Protein AF-A0A9P7G1S7-F1 (afdb_monomer_lite)

Radius of gyration: 18.74 Å; chains: 1; bounding box: 43×37×48 Å

pLDDT: mean 83.94, std 14.08, range [42.62, 97.38]

Structure (mmCIF, N/CA/C/O backbone):
data_AF-A0A9P7G1S7-F1
#
_entry.id   AF-A0A9P7G1S7-F1
#
loop_
_atom_site.group_PDB
_atom_site.id
_atom_site.type_symbol
_atom_site.label_atom_id
_atom_site.label_alt_id
_atom_site.label_comp_id
_atom_site.label_asym_id
_atom_site.label_entity_id
_atom_site.label_seq_id
_atom_site.pdbx_PDB_ins_code
_atom_site.Cartn_x
_atom_site.Cartn_y
_atom_site.Cartn_z
_atom_site.occupancy
_atom_site.B_iso_or_equiv
_atom_site.auth_seq_id
_atom_site.auth_comp_id
_atom_site.auth_asym_id
_atom_site.auth_atom_id
_atom_site.pdbx_PDB_model_num
ATOM 1 N N . MET A 1 1 ? 17.662 -0.666 -6.956 1.00 57.34 1 MET A N 1
ATOM 2 C CA . MET A 1 1 ? 16.568 -1.097 -7.868 1.00 57.34 1 MET A CA 1
ATOM 3 C C . MET A 1 1 ? 16.980 -1.152 -9.341 1.00 57.34 1 MET A C 1
ATOM 5 O O . MET A 1 1 ? 16.752 -2.186 -9.956 1.00 57.34 1 MET A O 1
ATOM 9 N N . GLY A 1 2 ? 17.613 -0.108 -9.899 1.00 69.19 2 GLY A N 1
ATOM 10 C CA . GLY A 1 2 ? 18.055 -0.100 -11.306 1.00 69.19 2 GLY A CA 1
ATOM 11 C C . GLY A 1 2 ? 19.012 -1.239 -11.689 1.00 69.19 2 GLY A C 1
ATOM 12 O O . GLY A 1 2 ? 18.820 -1.854 -12.730 1.00 69.19 2 GLY A O 1
ATOM 13 N N . GLU A 1 3 ? 19.962 -1.594 -10.815 1.00 76.56 3 GLU A N 1
ATOM 14 C CA . GLU A 1 3 ? 20.873 -2.736 -11.029 1.00 76.56 3 GLU A CA 1
ATOM 15 C C . GLU A 1 3 ? 20.136 -4.082 -11.125 1.00 76.56 3 GLU A C 1
ATOM 17 O O . GLU A 1 3 ? 20.456 -4.891 -11.982 1.00 76.56 3 GLU A O 1
ATOM 22 N N . ARG A 1 4 ? 19.090 -4.311 -10.320 1.00 78.94 4 ARG A N 1
ATOM 23 C CA . ARG A 1 4 ? 18.323 -5.576 -10.344 1.00 78.94 4 ARG A CA 1
ATOM 24 C C . ARG A 1 4 ? 17.480 -5.713 -11.607 1.00 78.94 4 ARG A C 1
ATOM 26 O O . ARG A 1 4 ? 17.322 -6.805 -12.140 1.00 78.94 4 ARG A O 1
ATOM 33 N N . ILE A 1 5 ? 16.924 -4.594 -12.070 1.00 79.06 5 ILE A N 1
ATOM 34 C CA . ILE A 1 5 ? 16.212 -4.530 -13.347 1.00 79.06 5 ILE A CA 1
ATOM 35 C C . ILE A 1 5 ? 17.195 -4.836 -14.483 1.00 79.06 5 ILE A C 1
ATOM 37 O O . ILE A 1 5 ? 16.886 -5.652 -15.343 1.00 79.06 5 ILE A O 1
ATOM 41 N N . HIS A 1 6 ? 18.394 -4.247 -14.440 1.00 84.06 6 HIS A N 1
ATOM 42 C CA . HIS A 1 6 ? 19.472 -4.521 -15.392 1.00 84.06 6 HIS A CA 1
ATOM 43 C C . HIS A 1 6 ? 19.892 -5.996 -15.408 1.00 84.06 6 HIS A C 1
ATOM 45 O O . HIS A 1 6 ? 19.920 -6.616 -16.464 1.00 84.06 6 HIS A O 1
ATOM 51 N N . GLU A 1 7 ? 20.167 -6.587 -14.244 1.00 84.50 7 GLU A N 1
ATOM 52 C CA . GLU A 1 7 ? 20.495 -8.013 -14.118 1.00 84.50 7 GLU A CA 1
ATOM 53 C C . GLU A 1 7 ? 19.383 -8.904 -14.672 1.00 84.50 7 GLU A C 1
ATOM 55 O O . GLU A 1 7 ? 19.659 -9.890 -15.348 1.00 84.50 7 GLU A O 1
ATOM 60 N N . TYR A 1 8 ? 18.121 -8.541 -14.436 1.00 84.19 8 TYR A N 1
ATOM 61 C CA . TYR A 1 8 ? 16.992 -9.256 -15.010 1.00 84.19 8 TYR A CA 1
ATOM 62 C C . TYR A 1 8 ? 16.977 -9.178 -16.547 1.00 84.19 8 TYR A C 1
ATOM 64 O O . TYR A 1 8 ? 16.757 -10.190 -17.200 1.00 84.19 8 TYR A O 1
ATOM 72 N N . PHE A 1 9 ? 17.268 -8.022 -17.150 1.00 85.25 9 PHE A N 1
ATOM 73 C CA . PHE A 1 9 ? 17.421 -7.932 -18.608 1.00 85.25 9 PHE A CA 1
ATOM 74 C C . PHE A 1 9 ? 18.528 -8.853 -19.135 1.00 85.25 9 PHE A C 1
ATOM 76 O O . PHE A 1 9 ? 18.347 -9.482 -20.175 1.00 85.25 9 PHE A O 1
ATOM 83 N N . VAL A 1 10 ? 19.628 -9.005 -18.394 1.00 88.94 10 VAL A N 1
ATOM 84 C CA . VAL A 1 10 ? 20.695 -9.956 -18.747 1.00 88.94 10 VAL A CA 1
ATOM 85 C C . VAL A 1 10 ? 20.197 -11.408 -18.691 1.00 88.94 10 VAL A C 1
ATOM 87 O O . VAL A 1 10 ? 20.546 -12.211 -19.555 1.00 88.94 10 VAL A O 1
ATOM 90 N N . THR A 1 11 ? 19.316 -11.772 -17.747 1.00 86.56 11 THR A N 1
ATOM 91 C CA . THR A 1 11 ? 18.736 -13.133 -17.712 1.00 86.56 11 THR A CA 1
ATOM 92 C C . THR A 1 11 ? 17.786 -13.430 -18.876 1.00 86.56 11 THR A C 1
ATOM 94 O O . THR A 1 11 ? 17.546 -14.602 -19.168 1.00 86.56 11 THR A O 1
ATOM 97 N N . LEU A 1 12 ? 17.314 -12.406 -19.597 1.00 85.44 12 LEU A N 1
ATOM 98 C CA . LEU A 1 12 ? 16.587 -12.563 -20.864 1.00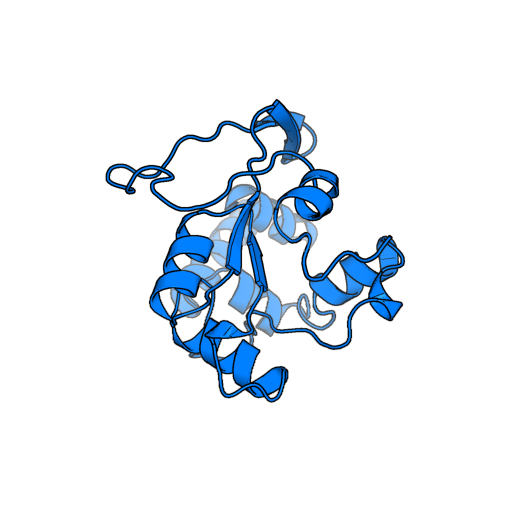 85.44 12 LEU A CA 1
ATOM 99 C C . LEU A 1 12 ? 17.507 -12.918 -22.048 1.00 85.44 12 LEU A C 1
ATOM 101 O O . LEU A 1 12 ? 1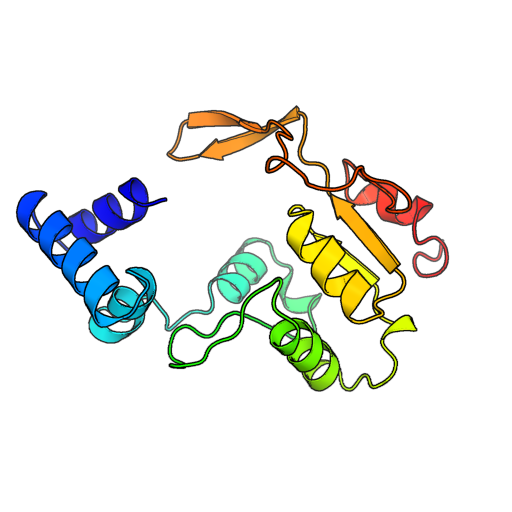7.027 -13.052 -23.173 1.00 85.44 12 LEU A O 1
ATOM 105 N N . GLY A 1 13 ? 18.810 -13.088 -21.803 1.00 88.69 13 GLY A N 1
ATOM 106 C CA . GLY A 1 13 ? 19.810 -13.434 -22.812 1.00 88.69 13 GLY A CA 1
ATOM 107 C C . GLY A 1 13 ? 20.457 -12.229 -23.495 1.00 88.69 13 GLY A C 1
ATOM 108 O O . GLY A 1 13 ? 21.134 -12.422 -24.500 1.00 88.69 13 GLY A O 1
ATOM 109 N N . LEU A 1 14 ? 20.246 -11.020 -22.966 1.00 90.25 14 LEU A N 1
ATOM 110 C CA . LEU A 1 14 ? 20.869 -9.789 -23.452 1.00 90.25 14 LEU A CA 1
ATOM 111 C C . LEU A 1 14 ? 22.257 -9.614 -22.841 1.00 90.25 14 LEU A C 1
ATOM 113 O O . LEU A 1 14 ? 22.480 -9.960 -21.677 1.00 90.25 14 LEU A O 1
ATOM 117 N N . ASP A 1 15 ? 23.180 -9.025 -23.594 1.00 95.44 15 ASP A N 1
ATOM 118 C CA . ASP A 1 15 ? 24.430 -8.564 -22.999 1.00 95.44 15 ASP A CA 1
ATOM 119 C C . ASP A 1 15 ? 24.230 -7.284 -22.156 1.00 95.44 15 ASP A C 1
ATOM 121 O O . ASP A 1 15 ? 23.136 -6.724 -22.052 1.00 95.44 15 ASP A O 1
ATOM 125 N N . HIS A 1 16 ? 25.289 -6.821 -21.485 1.00 91.81 16 HIS A N 1
ATOM 126 C CA . HIS A 1 16 ? 25.199 -5.646 -20.613 1.00 91.81 16 HIS A CA 1
ATOM 127 C C . HIS A 1 16 ? 24.927 -4.334 -21.366 1.00 91.81 16 HIS A C 1
ATOM 129 O O . HIS A 1 16 ? 24.363 -3.411 -20.774 1.00 91.81 16 HIS A O 1
ATOM 135 N N . GLU A 1 17 ? 25.334 -4.218 -22.626 1.00 94.19 17 GLU A N 1
ATOM 136 C CA . GLU A 1 17 ? 25.091 -3.022 -23.431 1.00 94.19 17 GLU A CA 1
ATOM 137 C C . GLU A 1 17 ? 23.626 -3.006 -23.881 1.00 94.19 17 GLU A C 1
ATOM 139 O O . GLU A 1 17 ? 22.894 -2.063 -23.573 1.00 94.19 17 GLU A O 1
ATOM 144 N N . GLU A 1 18 ? 23.155 -4.115 -24.451 1.00 93.19 18 GLU A N 1
ATOM 145 C CA . GLU A 1 18 ? 21.766 -4.326 -24.862 1.00 93.19 18 GLU A CA 1
ATOM 146 C C . GLU A 1 18 ? 20.783 -4.182 -23.690 1.00 93.19 18 GLU A C 1
ATOM 148 O O . GLU A 1 18 ? 19.737 -3.539 -23.819 1.00 93.19 18 GLU A O 1
ATOM 153 N N . ALA A 1 19 ? 21.122 -4.731 -22.520 1.00 92.06 19 ALA A N 1
ATOM 154 C CA . ALA A 1 19 ? 20.322 -4.594 -21.306 1.00 92.06 19 ALA A CA 1
ATOM 155 C C . ALA A 1 19 ? 20.222 -3.130 -20.847 1.00 92.06 19 ALA A C 1
ATOM 157 O O . ALA A 1 19 ? 19.141 -2.680 -20.460 1.00 92.06 19 ALA A O 1
ATOM 158 N N . SER A 1 20 ? 21.318 -2.367 -20.937 1.00 91.62 20 SER A N 1
ATOM 159 C CA . SER A 1 20 ? 21.335 -0.944 -20.569 1.00 91.62 20 SER A CA 1
ATOM 160 C C . SER A 1 20 ? 20.477 -0.126 -21.530 1.00 91.62 20 SER A C 1
ATOM 162 O O . SER A 1 20 ? 19.678 0.712 -21.102 1.00 91.62 20 SER A O 1
ATOM 164 N N . GLU A 1 21 ? 20.600 -0.395 -22.832 1.00 93.81 21 GLU A N 1
ATOM 165 C CA . GLU A 1 21 ? 19.792 0.253 -23.860 1.00 93.81 21 GLU A CA 1
ATOM 166 C C . GLU A 1 21 ? 18.306 -0.048 -23.692 1.00 93.81 21 GLU A C 1
ATOM 168 O O . GLU A 1 21 ? 17.475 0.858 -23.797 1.00 93.81 21 GLU A O 1
ATOM 173 N N . LEU A 1 22 ? 17.948 -1.309 -23.437 1.00 90.38 22 LEU A N 1
ATOM 174 C CA . LEU A 1 22 ? 16.555 -1.709 -23.289 1.00 90.38 22 LEU A CA 1
ATOM 175 C C . LEU A 1 22 ? 15.947 -1.158 -21.998 1.00 90.38 22 LEU A C 1
ATOM 177 O O . LEU A 1 22 ? 14.821 -0.657 -22.021 1.00 90.38 22 LEU A O 1
ATOM 181 N N . HIS A 1 23 ? 16.708 -1.160 -20.901 1.00 89.25 23 HIS A N 1
ATOM 182 C CA . HIS A 1 23 ? 16.316 -0.521 -19.650 1.00 89.25 23 HIS A CA 1
ATOM 183 C C . HIS A 1 23 ? 16.029 0.970 -19.867 1.00 89.25 23 HIS A C 1
ATOM 185 O O . HIS A 1 23 ? 14.931 1.435 -19.541 1.00 89.25 23 HIS A O 1
ATOM 191 N N . LEU A 1 24 ? 16.963 1.709 -20.477 1.00 89.31 24 LEU A N 1
ATOM 192 C CA . LEU A 1 24 ? 16.777 3.131 -20.767 1.00 89.31 24 LEU A CA 1
ATOM 193 C C . LEU A 1 24 ? 15.572 3.354 -21.683 1.00 89.31 24 LEU A C 1
ATOM 195 O O . LEU A 1 24 ? 14.725 4.193 -21.392 1.00 89.31 24 LEU A O 1
ATOM 199 N N . ARG A 1 25 ? 15.440 2.561 -22.749 1.00 91.06 25 ARG A N 1
ATOM 200 C CA . ARG A 1 25 ? 14.319 2.644 -23.692 1.00 91.06 25 ARG A CA 1
ATOM 201 C C . ARG A 1 25 ? 12.981 2.445 -22.997 1.00 91.06 25 ARG A C 1
ATOM 203 O O . ARG A 1 25 ? 12.059 3.221 -23.230 1.00 91.06 25 ARG A O 1
ATOM 210 N N . TYR A 1 26 ? 12.861 1.439 -22.134 1.00 90.81 26 TYR A N 1
ATOM 211 C CA . TYR A 1 26 ? 11.620 1.184 -21.408 1.00 90.81 26 TYR A CA 1
ATOM 212 C C . TYR A 1 26 ? 11.321 2.264 -20.381 1.00 90.81 26 TYR A C 1
ATOM 214 O O . TYR A 1 26 ? 10.166 2.669 -20.246 1.00 90.81 26 TYR A O 1
ATOM 222 N N . TYR A 1 27 ? 12.345 2.781 -19.709 1.00 86.38 27 TYR A N 1
ATOM 223 C CA . TYR A 1 27 ? 12.183 3.923 -18.824 1.00 86.38 27 TYR A CA 1
ATOM 224 C C . TYR A 1 27 ? 11.688 5.160 -19.588 1.00 86.38 27 TYR A C 1
ATOM 226 O O . TYR A 1 27 ? 10.672 5.743 -19.220 1.00 86.38 27 TYR A O 1
ATOM 234 N N . THR A 1 28 ? 12.330 5.520 -20.702 1.00 86.12 28 THR A N 1
ATOM 235 C CA . THR A 1 28 ? 11.950 6.684 -21.517 1.00 86.12 28 THR A CA 1
ATOM 236 C C . THR A 1 28 ? 10.570 6.525 -22.154 1.00 86.12 28 THR A C 1
ATOM 238 O O . THR A 1 28 ? 9.802 7.483 -22.200 1.00 86.12 28 THR A O 1
ATOM 241 N N . GLN A 1 29 ? 10.239 5.333 -22.652 1.00 85.69 29 GLN A N 1
ATOM 242 C CA . GLN A 1 29 ? 9.000 5.106 -23.394 1.00 85.69 29 GLN A CA 1
ATOM 243 C C . GLN A 1 29 ? 7.784 4.903 -22.481 1.00 85.69 29 GLN A C 1
ATOM 245 O O . GLN A 1 29 ? 6.682 5.320 -22.840 1.00 85.69 29 GLN A O 1
ATOM 250 N N . TYR A 1 30 ? 7.960 4.260 -21.323 1.00 82.25 30 TYR A N 1
ATOM 251 C CA . TYR A 1 30 ? 6.849 3.867 -20.450 1.00 82.25 30 TYR A CA 1
ATOM 252 C C . TYR A 1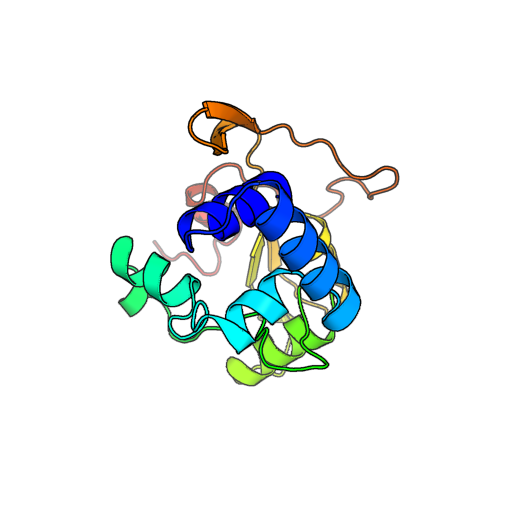 30 ? 6.847 4.573 -19.087 1.00 82.25 30 TYR A C 1
ATOM 254 O O . TYR A 1 30 ? 5.894 4.407 -18.326 1.00 82.25 30 TYR A O 1
ATOM 262 N N . GLY A 1 31 ? 7.881 5.352 -18.758 1.00 79.44 31 GLY A N 1
ATOM 263 C CA . GLY A 1 31 ? 8.064 6.030 -17.468 1.00 79.44 31 GLY A CA 1
ATOM 264 C C . GLY A 1 31 ? 8.657 5.136 -16.372 1.00 79.44 31 GLY A C 1
ATOM 265 O O . GLY A 1 31 ? 9.299 5.631 -15.452 1.00 79.44 31 GLY A O 1
ATOM 266 N N . LEU A 1 32 ? 8.493 3.814 -16.485 1.00 80.56 32 LEU A N 1
ATOM 267 C CA . LEU A 1 32 ? 9.116 2.807 -15.628 1.00 80.56 32 LEU A CA 1
ATOM 268 C C . LEU A 1 32 ? 9.558 1.618 -16.477 1.00 80.56 32 LEU A C 1
ATOM 270 O O . LEU A 1 32 ? 8.774 1.088 -17.264 1.00 80.56 32 LEU A O 1
ATOM 274 N N . ALA A 1 33 ? 10.780 1.139 -16.251 1.00 84.81 33 ALA A N 1
ATOM 275 C CA . ALA A 1 33 ? 11.313 -0.030 -16.949 1.00 84.81 33 ALA A CA 1
ATOM 276 C C . ALA A 1 33 ? 10.421 -1.273 -16.787 1.00 84.81 33 ALA A C 1
ATOM 278 O O . ALA A 1 33 ? 10.224 -2.035 -17.733 1.00 84.81 33 ALA A O 1
ATOM 279 N N . LEU A 1 34 ? 9.811 -1.421 -15.605 1.00 79.69 34 LEU A N 1
ATOM 280 C CA . LEU A 1 34 ? 8.905 -2.518 -15.279 1.00 79.69 34 LEU A CA 1
ATOM 281 C C . LEU A 1 34 ? 7.667 -2.566 -16.190 1.00 79.69 34 LEU A C 1
ATOM 283 O O . LEU A 1 34 ? 7.232 -3.651 -16.548 1.00 79.69 34 LEU A O 1
ATOM 287 N N . ARG A 1 35 ? 7.140 -1.418 -16.644 1.00 79.69 35 ARG A N 1
ATOM 288 C CA . ARG A 1 35 ? 6.016 -1.391 -17.600 1.00 79.69 35 ARG A CA 1
ATOM 289 C C . ARG A 1 35 ? 6.397 -2.002 -18.946 1.00 79.69 35 ARG A C 1
ATOM 291 O O . ARG A 1 35 ? 5.615 -2.746 -19.531 1.00 79.69 35 ARG A O 1
ATOM 298 N N . GLY A 1 36 ? 7.594 -1.687 -19.444 1.00 84.56 36 GLY A N 1
ATOM 299 C CA . GLY A 1 36 ? 8.086 -2.277 -20.688 1.00 84.56 36 GLY A CA 1
ATOM 300 C C . GLY A 1 36 ? 8.313 -3.782 -20.543 1.00 84.56 36 GLY A C 1
ATOM 301 O O . GLY A 1 36 ? 7.909 -4.548 -21.412 1.00 84.56 36 GLY A O 1
ATOM 302 N N . LEU A 1 37 ? 8.860 -4.203 -19.400 1.00 84.75 37 LEU A N 1
ATOM 303 C CA . LEU A 1 37 ? 9.023 -5.609 -19.034 1.00 84.75 37 LEU A CA 1
ATOM 304 C C . LEU A 1 37 ? 7.680 -6.364 -19.023 1.00 84.75 37 LEU A C 1
ATOM 306 O O . LEU A 1 37 ? 7.547 -7.374 -19.711 1.00 84.75 37 LEU A O 1
ATOM 310 N N . THR A 1 38 ? 6.658 -5.848 -18.337 1.00 80.38 38 THR A N 1
ATOM 311 C CA . THR A 1 38 ? 5.307 -6.435 -18.336 1.00 80.38 38 THR A CA 1
ATOM 312 C C . THR A 1 38 ? 4.738 -6.560 -19.750 1.00 80.38 38 THR A C 1
ATOM 314 O O . THR A 1 38 ? 4.256 -7.622 -20.128 1.00 80.38 38 THR A O 1
ATOM 317 N N . ARG A 1 39 ? 4.844 -5.499 -20.559 1.00 81.56 39 ARG A N 1
ATOM 318 C CA . ARG A 1 39 ? 4.197 -5.421 -21.876 1.00 81.56 39 ARG A CA 1
ATOM 319 C C . ARG A 1 39 ? 4.843 -6.292 -22.954 1.00 81.56 39 ARG A C 1
ATOM 321 O O . ARG A 1 39 ? 4.144 -6.728 -23.864 1.00 81.56 39 ARG A O 1
ATOM 328 N N . HIS A 1 40 ? 6.160 -6.482 -22.901 1.00 85.06 40 HIS A N 1
ATOM 329 C CA . HIS A 1 40 ? 6.917 -7.116 -23.992 1.00 85.06 40 HIS A CA 1
ATOM 330 C C . HIS A 1 40 ? 7.492 -8.485 -23.645 1.00 85.06 40 HIS A C 1
ATOM 332 O O . HIS A 1 40 ? 7.889 -9.210 -24.553 1.00 85.06 40 HIS A O 1
ATOM 338 N N . HIS A 1 41 ? 7.539 -8.850 -22.364 1.00 78.69 41 HIS A N 1
ATOM 339 C CA . HIS A 1 41 ? 8.218 -10.067 -21.911 1.00 78.69 41 HIS A CA 1
ATOM 340 C C . HIS A 1 41 ? 7.353 -10.949 -20.999 1.00 78.69 41 HIS A C 1
ATOM 342 O O . HIS A 1 41 ? 7.870 -11.881 -20.390 1.00 78.69 41 HIS A O 1
ATOM 348 N N . ASP A 1 42 ? 6.051 -10.660 -20.903 1.00 68.00 42 ASP A N 1
ATOM 349 C CA . ASP A 1 42 ? 5.062 -11.442 -20.145 1.00 68.00 42 ASP A CA 1
ATOM 350 C C . ASP A 1 42 ? 5.442 -11.687 -18.671 1.00 68.00 42 ASP A C 1
ATOM 352 O O . ASP A 1 42 ? 5.188 -12.723 -18.059 1.00 68.00 42 ASP A O 1
ATOM 356 N N . ILE A 1 43 ? 6.095 -10.692 -18.075 1.00 69.31 43 ILE A N 1
ATOM 357 C CA . ILE A 1 43 ? 6.630 -10.773 -16.708 1.00 69.31 43 ILE A CA 1
ATOM 358 C C . ILE A 1 43 ? 5.524 -10.452 -15.686 1.00 69.31 43 ILE A C 1
ATOM 360 O O . ILE A 1 43 ? 5.720 -10.594 -14.480 1.00 69.31 43 ILE A O 1
ATOM 364 N N . GLY A 1 44 ? 4.346 -10.033 -16.167 1.00 57.19 44 GLY A N 1
ATOM 365 C CA . GLY A 1 44 ? 3.233 -9.539 -15.357 1.00 57.19 44 GLY A CA 1
ATOM 366 C C . GLY A 1 44 ? 2.043 -10.481 -15.189 1.00 57.19 44 GLY A C 1
ATOM 367 O O . GLY A 1 44 ? 1.147 -10.140 -14.427 1.00 57.19 44 GLY A O 1
ATOM 368 N N . ASN A 1 45 ? 2.013 -11.660 -15.819 1.00 54.19 45 ASN A N 1
ATOM 369 C CA . ASN A 1 45 ? 0.801 -12.492 -15.790 1.00 54.19 45 ASN A CA 1
ATOM 370 C C . ASN A 1 45 ? 0.498 -13.142 -14.426 1.00 54.19 45 ASN A C 1
ATOM 372 O O . ASN A 1 45 ? -0.603 -13.641 -14.202 1.00 54.19 45 ASN A O 1
ATOM 376 N N . VAL A 1 46 ? 1.450 -13.124 -13.489 1.00 56.97 46 VAL A N 1
ATOM 377 C CA . VAL A 1 46 ? 1.197 -13.489 -12.092 1.00 56.97 46 VAL A CA 1
ATOM 378 C C . VAL A 1 46 ? 1.348 -12.235 -11.248 1.00 56.97 46 VAL A C 1
ATOM 380 O O . VAL A 1 46 ? 2.461 -11.719 -11.110 1.00 56.97 46 VAL A O 1
ATOM 383 N N . ILE A 1 47 ? 0.248 -11.773 -10.643 1.00 77.12 47 ILE A N 1
ATOM 384 C CA . ILE A 1 47 ? 0.284 -10.709 -9.637 1.00 77.12 47 ILE A CA 1
ATOM 385 C C . ILE A 1 47 ? 1.294 -11.152 -8.573 1.00 77.12 47 ILE A C 1
ATOM 387 O O . ILE A 1 47 ? 1.090 -12.150 -7.884 1.00 77.12 47 ILE A O 1
ATOM 391 N N . HIS A 1 48 ? 2.418 -10.437 -8.458 1.00 81.75 48 HIS A N 1
ATOM 392 C CA . HIS A 1 48 ? 3.515 -10.812 -7.558 1.00 81.75 48 HIS A CA 1
ATOM 393 C C . HIS A 1 48 ? 3.015 -11.095 -6.133 1.00 81.75 48 HIS A C 1
ATOM 395 O O . HIS A 1 48 ? 3.444 -12.070 -5.517 1.00 81.75 48 HIS A O 1
ATOM 401 N N . ALA A 1 49 ? 2.054 -10.295 -5.658 1.00 87.62 49 ALA A N 1
ATOM 402 C CA . ALA A 1 49 ? 1.398 -10.482 -4.370 1.00 87.62 49 ALA A CA 1
ATOM 403 C C . ALA A 1 49 ? 0.703 -11.850 -4.243 1.00 87.62 49 ALA A C 1
ATOM 405 O O . ALA A 1 49 ? 0.902 -12.522 -3.239 1.00 87.62 49 ALA A O 1
ATOM 406 N N . GLU A 1 50 ? -0.027 -12.323 -5.261 1.00 89.94 50 GLU A N 1
ATOM 407 C CA . GLU A 1 50 ? -0.652 -13.656 -5.235 1.00 89.94 50 GLU A CA 1
ATOM 408 C C . GLU A 1 50 ? 0.391 -14.767 -5.117 1.00 89.94 50 GLU A C 1
ATOM 410 O O . GLU A 1 50 ? 0.212 -15.719 -4.359 1.00 89.94 50 GLU A O 1
ATOM 415 N N . ARG A 1 51 ? 1.510 -14.644 -5.840 1.00 89.44 51 ARG A N 1
ATOM 416 C CA . ARG A 1 51 ? 2.602 -15.619 -5.747 1.00 89.44 51 ARG A CA 1
ATOM 417 C C . ARG A 1 51 ? 3.204 -15.648 -4.345 1.00 89.44 51 ARG A C 1
ATOM 419 O O . ARG A 1 51 ? 3.455 -16.732 -3.828 1.00 89.44 51 ARG A O 1
ATOM 426 N N . VAL A 1 52 ? 3.442 -14.479 -3.748 1.00 89.69 52 VAL A N 1
ATOM 427 C CA . VAL A 1 52 ? 3.966 -14.363 -2.380 1.00 89.69 52 VAL A CA 1
ATOM 428 C C . VAL A 1 52 ? 2.990 -14.982 -1.380 1.00 89.69 52 VAL A C 1
ATOM 430 O O . VAL A 1 52 ? 3.409 -15.824 -0.592 1.00 89.69 52 VAL A O 1
ATOM 433 N N . LEU A 1 53 ? 1.697 -14.650 -1.465 1.00 92.50 53 LEU A N 1
ATOM 434 C CA . LEU A 1 53 ? 0.667 -15.214 -0.590 1.00 92.50 53 LEU A CA 1
ATOM 435 C C . LEU A 1 53 ? 0.609 -16.743 -0.681 1.00 92.50 53 LEU A C 1
ATOM 437 O O . LEU A 1 53 ? 0.623 -17.401 0.353 1.00 92.50 53 LEU A O 1
ATOM 441 N N . ARG A 1 54 ? 0.649 -17.317 -1.890 1.00 92.19 54 ARG A N 1
ATOM 442 C CA . ARG A 1 54 ? 0.659 -18.781 -2.074 1.00 92.19 54 ARG A CA 1
ATOM 443 C C . ARG A 1 54 ? 1.915 -19.449 -1.517 1.00 92.19 54 ARG A C 1
ATOM 445 O O . ARG A 1 54 ? 1.827 -20.520 -0.930 1.00 92.19 54 ARG A O 1
ATOM 452 N N . ILE A 1 55 ? 3.093 -18.845 -1.702 1.00 92.88 55 ILE A N 1
ATOM 453 C CA . ILE A 1 55 ? 4.355 -19.387 -1.162 1.00 92.88 55 ILE A CA 1
ATOM 454 C C . ILE A 1 55 ? 4.330 -19.383 0.369 1.00 92.88 55 ILE A C 1
ATOM 456 O O . ILE A 1 55 ? 4.782 -20.344 0.992 1.00 92.88 55 ILE A O 1
ATOM 460 N N . LEU A 1 56 ? 3.794 -18.315 0.962 1.00 94.81 56 LEU A N 1
ATOM 461 C CA . LEU A 1 56 ? 3.667 -18.167 2.410 1.00 94.81 56 LEU A CA 1
ATOM 462 C C . LEU A 1 56 ? 2.452 -18.904 2.994 1.00 94.81 56 LEU A C 1
ATOM 464 O O . LEU A 1 56 ? 2.347 -18.972 4.214 1.00 94.81 56 LEU A O 1
ATOM 468 N N . GLN A 1 57 ? 1.582 -19.478 2.151 1.00 96.44 57 GLN A N 1
ATOM 469 C CA . GLN A 1 57 ? 0.330 -20.142 2.542 1.00 96.44 57 GLN A CA 1
ATOM 470 C C . GLN A 1 57 ? -0.595 -19.207 3.336 1.00 96.44 57 GLN A C 1
ATOM 472 O O . GLN A 1 57 ? -1.063 -19.540 4.419 1.00 96.44 57 GLN A O 1
ATOM 477 N N . LEU A 1 58 ? -0.788 -18.000 2.805 1.00 96.00 58 LEU A N 1
ATOM 478 C CA . LEU A 1 58 ? -1.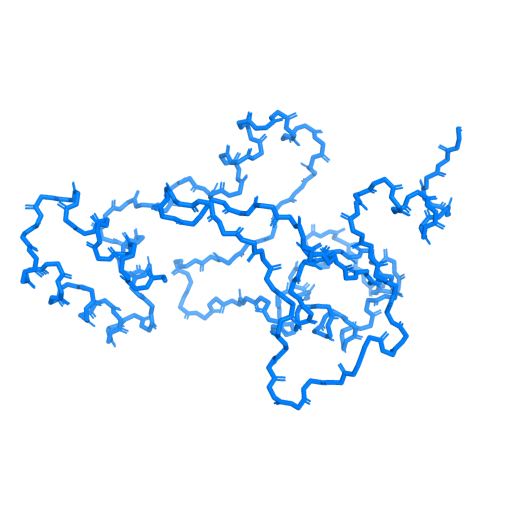639 -16.953 3.379 1.00 96.00 58 LEU A CA 1
ATOM 479 C C . LEU A 1 58 ? -2.803 -16.577 2.453 1.00 96.00 58 LEU A C 1
ATOM 481 O O . LEU A 1 58 ? -3.557 -15.657 2.757 1.00 96.00 58 LEU A O 1
ATOM 485 N N . ASP A 1 59 ? -2.928 -17.218 1.291 1.00 94.00 59 ASP A N 1
ATOM 486 C CA . ASP A 1 59 ? -3.921 -16.869 0.275 1.00 94.00 59 ASP A CA 1
ATOM 487 C C . ASP A 1 59 ? -5.368 -17.144 0.708 1.00 94.00 59 ASP A C 1
ATOM 489 O O . ASP A 1 59 ? -6.281 -16.491 0.212 1.00 94.00 59 ASP A O 1
ATOM 493 N N . ASP A 1 60 ? -5.582 -18.034 1.675 1.00 96.12 60 ASP A N 1
ATOM 494 C CA . ASP A 1 60 ? -6.882 -18.299 2.295 1.00 96.12 60 ASP A CA 1
ATOM 495 C C . ASP A 1 60 ? -7.262 -17.291 3.397 1.00 96.12 60 ASP A C 1
ATOM 497 O O . ASP A 1 60 ? -8.418 -17.253 3.820 1.00 96.12 60 ASP A O 1
ATOM 501 N N . LEU A 1 61 ? -6.319 -16.452 3.837 1.00 96.38 61 LEU A N 1
ATOM 502 C CA . LEU A 1 61 ? -6.533 -15.412 4.851 1.00 96.38 61 LEU A CA 1
ATOM 503 C C . LEU A 1 61 ? -6.838 -14.030 4.251 1.00 96.38 61 LEU A C 1
ATOM 505 O O . LEU A 1 61 ? -7.079 -13.081 4.999 1.00 96.38 61 LEU A O 1
ATOM 509 N N . ILE A 1 62 ? -6.801 -13.892 2.920 1.00 94.25 62 ILE A N 1
ATOM 510 C CA . ILE A 1 62 ? -6.934 -12.613 2.211 1.00 94.25 62 ILE A CA 1
ATOM 511 C C . ILE A 1 62 ? -8.143 -12.644 1.267 1.00 94.25 62 ILE A C 1
ATOM 513 O O . ILE A 1 62 ? -8.139 -13.331 0.251 1.00 94.25 62 ILE A O 1
ATOM 517 N 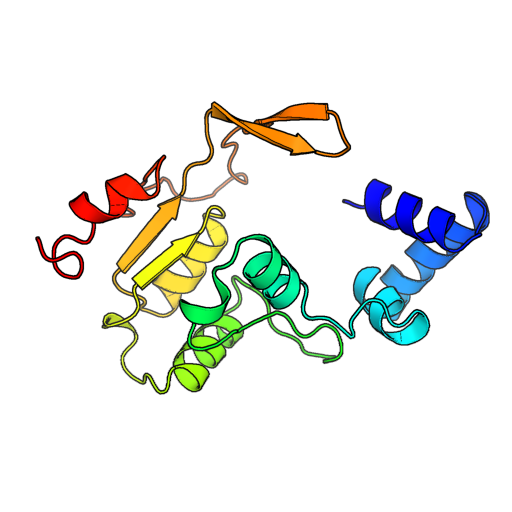N . ASP A 1 63 ? -9.158 -11.821 1.546 1.00 93.06 63 ASP A N 1
ATOM 518 C CA . ASP A 1 63 ? -10.389 -11.749 0.737 1.00 93.06 63 ASP A CA 1
ATOM 519 C C . ASP A 1 63 ? -10.212 -11.048 -0.624 1.00 93.06 63 ASP A C 1
ATOM 521 O O . ASP A 1 63 ? -11.029 -11.188 -1.543 1.00 93.06 63 ASP A O 1
ATOM 525 N N . GLY A 1 64 ? -9.174 -10.224 -0.769 1.00 90.81 64 GLY A N 1
ATOM 526 C CA . GLY A 1 64 ? -8.964 -9.461 -1.990 1.00 90.81 64 GLY A CA 1
ATOM 527 C C . GLY A 1 64 ? -7.648 -8.704 -2.033 1.00 90.81 64 GLY A C 1
ATOM 528 O O . GLY A 1 64 ? -7.059 -8.363 -1.012 1.00 90.81 64 GLY A O 1
ATOM 529 N N . LEU A 1 65 ? -7.215 -8.413 -3.259 1.00 91.12 65 LEU A N 1
ATOM 530 C CA . LEU A 1 65 ? -5.991 -7.680 -3.547 1.00 91.12 65 LEU A CA 1
ATOM 531 C C . LEU A 1 65 ? -6.295 -6.357 -4.243 1.00 91.12 65 LEU A C 1
ATOM 533 O O . LEU A 1 65 ? -7.132 -6.280 -5.144 1.00 91.12 65 LEU A O 1
ATOM 537 N N . VAL A 1 66 ? -5.559 -5.330 -3.829 1.00 91.38 66 VAL A N 1
ATOM 538 C CA . VAL A 1 66 ? -5.472 -4.020 -4.475 1.00 91.38 66 VAL A CA 1
ATOM 539 C C . VAL A 1 66 ? -3.993 -3.800 -4.748 1.00 91.38 66 VAL A C 1
ATOM 541 O O . VAL A 1 66 ? -3.176 -3.868 -3.831 1.00 91.38 66 VAL A O 1
ATOM 544 N N . TYR A 1 67 ? -3.635 -3.611 -6.011 1.00 88.88 67 TYR A N 1
ATOM 545 C CA . TYR A 1 67 ? -2.246 -3.579 -6.451 1.00 88.88 67 TYR A CA 1
ATOM 546 C C . TYR A 1 67 ? -2.052 -2.526 -7.539 1.00 88.88 67 TYR A C 1
ATOM 548 O O . TYR A 1 67 ? -3.011 -2.034 -8.131 1.00 88.88 67 TYR A O 1
ATOM 556 N N . CYS A 1 68 ? -0.793 -2.166 -7.778 1.00 86.00 68 CYS A N 1
ATOM 557 C CA . CYS A 1 68 ? -0.426 -1.290 -8.880 1.00 86.00 68 CYS A CA 1
ATOM 558 C C . CYS A 1 68 ? -0.460 -2.090 -10.187 1.00 86.00 68 CYS A C 1
ATOM 560 O O . CYS A 1 68 ? 0.406 -2.935 -10.423 1.00 86.00 68 CYS A O 1
ATOM 562 N N . ASP A 1 69 ? -1.480 -1.854 -11.007 1.00 83.50 69 ASP A N 1
ATOM 563 C CA . ASP A 1 69 ? -1.612 -2.489 -12.313 1.00 83.50 69 ASP A CA 1
ATOM 564 C C . ASP A 1 69 ? -0.764 -1.746 -13.354 1.00 83.50 69 ASP A C 1
ATOM 566 O O . ASP A 1 69 ? -1.157 -0.717 -13.905 1.00 83.50 69 ASP A O 1
ATOM 570 N N . TYR A 1 70 ? 0.426 -2.279 -13.625 1.00 79.25 70 TYR A N 1
ATOM 571 C CA . TYR A 1 70 ? 1.373 -1.683 -14.565 1.00 79.25 70 TYR A CA 1
ATOM 572 C C . TYR A 1 70 ? 0.907 -1.715 -16.029 1.00 79.25 70 TYR A C 1
ATOM 574 O O . TYR A 1 70 ? 1.518 -1.037 -16.859 1.00 79.25 70 TYR A O 1
ATOM 582 N N . GLU A 1 71 ? -0.150 -2.459 -16.365 1.00 78.62 71 GLU A N 1
ATOM 583 C CA . GLU A 1 71 ? -0.723 -2.458 -17.713 1.00 78.62 71 GLU A CA 1
ATOM 584 C C . GLU A 1 71 ? -1.561 -1.201 -17.978 1.00 78.62 71 GLU A C 1
ATOM 586 O O . GLU A 1 71 ? -1.710 -0.774 -19.131 1.00 78.62 71 GLU A O 1
ATOM 591 N N . LEU A 1 72 ? -2.045 -0.549 -16.914 1.00 79.56 72 LEU A N 1
ATOM 592 C CA . LEU A 1 72 ? -2.767 0.712 -17.003 1.00 79.56 72 LEU A CA 1
ATOM 593 C C . LEU A 1 72 ? -1.803 1.886 -17.226 1.00 79.56 72 LEU A C 1
ATOM 595 O O . LEU A 1 72 ? -0.791 2.067 -16.540 1.00 79.56 72 LEU A O 1
ATOM 599 N N . LYS A 1 73 ? -2.152 2.737 -18.198 1.00 74.12 73 LYS A N 1
ATOM 600 C CA . LYS A 1 73 ? -1.395 3.957 -18.519 1.00 74.12 73 LYS A CA 1
ATOM 601 C C . LYS A 1 73 ? -1.383 4.944 -17.348 1.00 74.12 73 LYS A C 1
ATOM 603 O O . LYS A 1 73 ? -0.334 5.512 -17.047 1.00 74.12 73 LYS A O 1
ATOM 608 N N . ASP A 1 74 ? -2.527 5.084 -16.691 1.00 81.50 74 ASP A N 1
ATOM 609 C CA . ASP A 1 74 ? -2.746 5.970 -15.549 1.00 81.50 74 ASP A CA 1
ATOM 610 C C . ASP A 1 74 ? -2.977 5.116 -14.293 1.00 81.50 74 ASP A C 1
ATOM 612 O O . ASP A 1 74 ? -3.979 5.255 -13.597 1.00 81.50 74 ASP A O 1
ATOM 616 N N . PHE A 1 75 ? -2.087 4.140 -14.062 1.00 83.25 75 PHE A N 1
ATOM 617 C CA . PHE A 1 75 ? -2.113 3.376 -12.818 1.00 83.25 75 PHE A CA 1
ATOM 618 C C . PHE A 1 75 ? -1.936 4.317 -11.629 1.00 83.25 75 PHE A C 1
ATOM 620 O O . PHE A 1 75 ? -1.238 5.325 -11.730 1.00 83.25 75 PHE A O 1
ATOM 627 N N . SER A 1 76 ? -2.497 3.927 -10.492 1.00 87.19 76 SER A N 1
ATOM 628 C CA . SER A 1 76 ? -2.229 4.576 -9.212 1.00 87.19 76 SER A CA 1
ATOM 629 C C . SER A 1 76 ? -1.309 3.716 -8.355 1.00 87.19 76 SER A C 1
ATOM 631 O O . SER A 1 76 ? -1.430 2.485 -8.368 1.00 87.19 76 SER A O 1
ATOM 633 N N . CYS A 1 77 ? -0.482 4.338 -7.529 1.00 90.62 77 CYS A N 1
ATOM 634 C CA . CYS A 1 77 ? 0.254 3.658 -6.466 1.00 90.62 77 CYS A CA 1
ATOM 635 C C . CYS A 1 77 ? 0.168 4.436 -5.151 1.00 90.62 77 CYS A C 1
ATOM 637 O O . CYS A 1 77 ? -0.183 5.609 -5.118 1.00 90.62 77 CYS A O 1
ATOM 639 N N . LYS A 1 78 ? 0.500 3.791 -4.031 1.00 93.06 78 LYS A N 1
ATOM 640 C CA . LYS A 1 78 ? 0.694 4.534 -2.780 1.00 93.06 78 LYS A CA 1
ATOM 641 C C . LYS A 1 78 ? 1.873 5.514 -2.956 1.00 93.06 78 LYS A C 1
ATOM 643 O O . LYS A 1 78 ? 2.859 5.126 -3.589 1.00 93.06 78 LYS A O 1
ATOM 648 N N . PRO A 1 79 ? 1.798 6.749 -2.421 1.00 94.75 79 PRO A N 1
ATOM 649 C CA . PRO A 1 79 ? 0.783 7.274 -1.500 1.00 94.75 79 PRO A CA 1
ATOM 650 C C . PRO A 1 79 ? -0.335 8.104 -2.168 1.00 94.75 79 PRO A C 1
ATOM 652 O O . PRO A 1 79 ? -0.922 8.974 -1.526 1.00 94.75 79 PRO A O 1
ATOM 655 N N . GLU A 1 80 ? -0.645 7.877 -3.442 1.00 94.12 80 GLU A N 1
ATOM 656 C CA . GLU A 1 80 ? -1.642 8.665 -4.172 1.00 94.12 80 GLU A CA 1
ATOM 657 C C . GLU A 1 80 ? -3.074 8.419 -3.646 1.00 94.12 80 GLU A C 1
ATOM 659 O O . GLU A 1 80 ? -3.443 7.268 -3.383 1.00 94.12 80 GLU A O 1
ATOM 664 N N . PRO A 1 81 ? -3.920 9.466 -3.533 1.00 95.69 81 PRO A N 1
ATOM 665 C CA . PRO A 1 81 ? -5.302 9.352 -3.050 1.00 95.69 81 PRO A CA 1
ATOM 666 C C . PRO A 1 81 ? -6.125 8.267 -3.754 1.00 95.69 81 PRO A C 1
ATOM 668 O O . PRO A 1 81 ? -6.829 7.489 -3.104 1.00 95.69 81 PRO A O 1
ATOM 671 N N . ASP A 1 82 ? -5.995 8.183 -5.078 1.00 95.06 82 ASP A N 1
ATOM 672 C CA . ASP A 1 82 ? -6.762 7.272 -5.926 1.00 95.06 82 ASP A CA 1
ATOM 673 C C . ASP A 1 82 ? -6.516 5.800 -5.569 1.00 95.06 82 ASP A C 1
ATOM 675 O O . ASP A 1 82 ? -7.424 4.976 -5.708 1.00 95.06 82 ASP A O 1
ATOM 679 N N . PHE A 1 83 ? -5.327 5.459 -5.059 1.00 95.44 83 PHE A N 1
ATOM 680 C CA . PHE A 1 83 ? -5.008 4.095 -4.638 1.00 95.44 83 PHE A CA 1
ATOM 681 C C . PHE A 1 83 ? -5.836 3.678 -3.412 1.00 95.44 83 PHE A C 1
ATOM 683 O O . PHE A 1 83 ? -6.451 2.609 -3.396 1.00 95.44 83 PHE A O 1
ATOM 690 N N . TYR A 1 84 ? -5.925 4.543 -2.398 1.00 97.00 84 TYR A N 1
ATOM 691 C CA . TYR A 1 84 ? -6.725 4.284 -1.195 1.00 97.00 84 TYR A CA 1
ATOM 692 C C . TYR A 1 84 ? -8.226 4.274 -1.499 1.00 97.00 84 TYR A C 1
ATOM 694 O O . TYR A 1 84 ? -8.966 3.449 -0.962 1.00 97.00 84 TYR A O 1
ATOM 702 N N . GLN A 1 85 ? -8.688 5.145 -2.401 1.00 95.19 85 GLN A N 1
ATOM 703 C CA . GLN A 1 85 ? -10.084 5.159 -2.847 1.00 95.19 85 GLN A CA 1
ATOM 704 C C . GLN A 1 85 ? -10.460 3.864 -3.575 1.00 95.19 85 GLN A C 1
ATOM 706 O O . GLN A 1 85 ? -11.530 3.300 -3.328 1.00 95.19 85 GLN A O 1
ATOM 711 N N . GLN A 1 86 ? -9.571 3.347 -4.429 1.00 93.62 86 GLN A N 1
ATOM 712 C CA . GLN A 1 86 ? -9.744 2.037 -5.056 1.00 93.62 86 GLN A CA 1
ATOM 713 C C . GLN A 1 86 ? -9.797 0.916 -4.021 1.00 93.62 86 GLN A C 1
ATOM 715 O O . GLN A 1 86 ? -10.654 0.037 -4.135 1.00 93.62 86 GLN A O 1
ATOM 720 N N . ALA A 1 87 ? -8.954 0.974 -2.985 1.00 94.94 87 ALA A N 1
ATOM 721 C CA . ALA A 1 87 ? -8.982 -0.004 -1.906 1.00 94.94 87 ALA A CA 1
ATOM 722 C C . ALA A 1 87 ? -10.321 -0.007 -1.155 1.00 94.94 87 ALA A C 1
ATOM 724 O O . ALA A 1 87 ? -10.939 -1.064 -1.012 1.00 94.94 87 ALA A O 1
ATOM 725 N N . MET A 1 88 ? -10.835 1.168 -0.771 1.00 96.50 88 MET A N 1
ATOM 726 C CA . MET A 1 88 ? -12.149 1.270 -0.123 1.00 96.50 88 MET A CA 1
ATOM 727 C C . MET A 1 88 ? -13.274 0.766 -1.031 1.00 96.50 88 MET A C 1
ATOM 729 O O . MET A 1 88 ? -14.127 -0.006 -0.592 1.00 96.50 88 MET A O 1
ATOM 733 N N . LYS A 1 89 ? -13.249 1.128 -2.321 1.00 95.25 89 LYS A N 1
ATOM 734 C CA . LYS A 1 89 ? -14.233 0.655 -3.303 1.00 95.25 89 LYS A CA 1
ATOM 735 C C . LYS A 1 89 ? -14.207 -0.869 -3.443 1.00 95.25 89 LYS A C 1
ATOM 737 O O . LYS A 1 89 ? -15.265 -1.493 -3.470 1.00 95.25 89 LYS A O 1
ATOM 742 N N . ARG A 1 90 ? -13.018 -1.478 -3.507 1.00 93.38 90 ARG A N 1
ATOM 743 C CA . ARG A 1 90 ? -12.846 -2.936 -3.621 1.00 93.38 90 ARG A CA 1
ATOM 744 C C . ARG A 1 90 ? -13.312 -3.682 -2.370 1.00 93.38 90 ARG A C 1
ATOM 746 O O . ARG A 1 90 ? -13.828 -4.791 -2.507 1.00 93.38 90 ARG A O 1
ATOM 753 N N . ALA A 1 91 ? -13.159 -3.065 -1.199 1.00 94.06 91 ALA A N 1
ATOM 754 C CA . ALA A 1 91 ? -13.650 -3.556 0.087 1.00 94.06 91 ALA A CA 1
ATOM 755 C C . ALA A 1 91 ? -15.136 -3.230 0.348 1.00 94.06 91 ALA A C 1
ATOM 757 O O . ALA A 1 91 ? -15.669 -3.599 1.391 1.00 94.06 91 ALA A O 1
ATOM 758 N N . ASN A 1 92 ? -15.813 -2.541 -0.582 1.00 95.25 92 ASN A N 1
ATOM 759 C CA . ASN A 1 92 ? -17.186 -2.053 -0.425 1.00 95.25 92 ASN A CA 1
ATOM 760 C C . ASN A 1 92 ? -17.381 -1.190 0.844 1.00 95.25 92 ASN A C 1
ATOM 762 O O . ASN A 1 92 ? -18.395 -1.281 1.539 1.00 95.25 92 ASN A O 1
ATOM 766 N N . LEU A 1 93 ? -16.386 -0.355 1.151 1.00 95.00 93 LEU A N 1
ATOM 767 C CA . LEU A 1 93 ? -16.389 0.586 2.266 1.00 95.00 93 LEU A CA 1
ATOM 768 C C . LEU A 1 93 ? -16.610 2.013 1.758 1.00 95.00 93 LEU A C 1
ATOM 770 O O . LEU A 1 93 ? -15.999 2.450 0.786 1.00 95.00 93 LEU A O 1
ATOM 774 N N . SER A 1 94 ? -17.468 2.755 2.455 1.00 94.38 94 SER A N 1
ATOM 775 C CA . SER A 1 94 ? -17.687 4.192 2.233 1.00 94.38 94 SER A CA 1
ATOM 776 C C . SER A 1 94 ? -17.196 5.059 3.395 1.00 94.38 94 SER A C 1
ATOM 778 O O . SER A 1 94 ? -17.136 6.276 3.266 1.00 94.38 94 SER A O 1
ATOM 780 N N . ASP A 1 95 ? -16.901 4.440 4.540 1.00 97.19 95 ASP A N 1
ATOM 781 C CA . ASP A 1 95 ? -16.485 5.105 5.772 1.00 97.19 95 ASP A CA 1
ATOM 782 C C . ASP A 1 95 ? -14.996 4.815 6.033 1.00 97.19 95 ASP A C 1
ATOM 784 O O . ASP A 1 95 ? -14.664 3.700 6.456 1.00 97.19 95 ASP A O 1
ATOM 788 N N . PRO A 1 96 ? -14.094 5.785 5.787 1.00 96.62 96 PRO A N 1
ATOM 789 C CA . PRO A 1 96 ? -12.656 5.586 5.950 1.00 96.62 96 PRO A CA 1
ATOM 790 C C . PRO A 1 96 ? -12.254 5.374 7.415 1.00 96.62 96 PRO A C 1
ATOM 792 O O . PRO A 1 96 ? -11.220 4.763 7.680 1.00 96.62 96 PRO A O 1
ATOM 795 N N . SER A 1 97 ? -13.090 5.772 8.385 1.00 95.75 97 SER A N 1
ATOM 796 C CA . SER A 1 97 ? -12.791 5.570 9.809 1.00 95.75 97 SER A CA 1
ATOM 797 C C . SER A 1 97 ? -12.766 4.094 10.228 1.00 95.75 97 SER A C 1
ATOM 799 O O . SER A 1 97 ? -12.235 3.755 11.284 1.00 95.75 97 SER A O 1
ATOM 801 N N . LYS A 1 98 ? -13.295 3.203 9.381 1.00 95.62 98 LYS A N 1
ATOM 802 C CA . LYS A 1 98 ? -13.259 1.748 9.572 1.00 95.62 98 LYS A CA 1
ATOM 803 C C . LYS A 1 98 ? -11.991 1.088 9.030 1.00 95.62 98 LYS A C 1
ATOM 805 O O . LYS A 1 98 ? -11.829 -0.116 9.208 1.00 95.62 98 LYS A O 1
ATOM 810 N N . CYS A 1 99 ? -11.124 1.836 8.347 1.00 97.12 99 CYS A N 1
ATOM 811 C CA . CYS A 1 99 ? -9.910 1.291 7.751 1.00 97.12 99 CYS A CA 1
ATOM 812 C C . CYS A 1 99 ? -8.791 1.185 8.794 1.00 97.12 99 CYS A C 1
ATOM 814 O O . CYS A 1 99 ? -8.427 2.178 9.430 1.00 97.12 99 CYS A O 1
ATOM 816 N N . TYR A 1 100 ? -8.243 -0.025 8.917 1.00 97.19 100 TYR A N 1
ATOM 817 C CA . TYR A 1 100 ? -7.011 -0.328 9.639 1.00 97.19 100 TYR A CA 1
ATOM 818 C C . TYR A 1 100 ? -5.905 -0.539 8.616 1.00 97.19 100 TYR A C 1
ATOM 820 O O . TYR A 1 100 ? -6.105 -1.252 7.631 1.00 97.19 100 TYR A O 1
ATOM 828 N N . PHE A 1 101 ? -4.760 0.097 8.824 1.00 97.38 101 PHE A N 1
ATOM 829 C CA . PHE A 1 101 ? -3.674 0.087 7.859 1.00 97.38 101 PHE A CA 1
ATOM 830 C C . PHE A 1 101 ? -2.324 0.030 8.543 1.00 97.38 101 PHE A C 1
ATOM 832 O O . PHE A 1 101 ? -2.058 0.760 9.493 1.00 97.38 101 PHE A O 1
ATOM 839 N N . ILE A 1 102 ? -1.482 -0.857 8.037 1.00 96.81 102 ILE A N 1
ATOM 840 C CA . ILE A 1 102 ? -0.101 -1.011 8.452 1.00 96.81 102 ILE A CA 1
ATOM 841 C C . ILE A 1 102 ? 0.770 -1.041 7.205 1.00 96.81 102 ILE A C 1
ATOM 843 O O . ILE A 1 102 ? 0.414 -1.669 6.207 1.00 96.81 102 ILE A O 1
ATOM 847 N N . ASP A 1 103 ? 1.887 -0.333 7.269 1.00 95.38 103 ASP A N 1
ATOM 848 C CA . ASP A 1 103 ? 2.860 -0.223 6.190 1.00 95.38 103 ASP A CA 1
ATOM 849 C C . ASP A 1 103 ? 4.223 0.110 6.795 1.00 95.38 103 ASP A C 1
ATOM 851 O O . ASP A 1 103 ? 4.297 0.802 7.813 1.00 95.38 103 ASP A O 1
ATOM 855 N N . ASP A 1 104 ? 5.291 -0.373 6.177 1.00 90.31 104 ASP A N 1
ATOM 856 C CA . ASP A 1 104 ? 6.676 -0.061 6.529 1.00 90.31 104 ASP A CA 1
ATOM 857 C C . ASP A 1 104 ? 7.121 1.304 5.987 1.00 90.31 104 ASP A C 1
ATOM 859 O O . ASP A 1 104 ? 8.024 1.948 6.529 1.00 90.31 104 ASP A O 1
ATOM 863 N N . ASN A 1 105 ? 6.440 1.811 4.958 1.00 88.19 105 ASN A N 1
ATOM 864 C CA . ASN A 1 105 ? 6.748 3.102 4.372 1.00 88.19 105 ASN A CA 1
ATOM 865 C C . ASN A 1 105 ? 5.873 4.208 4.977 1.00 88.19 105 ASN A C 1
ATOM 867 O O . ASN A 1 105 ? 4.669 4.306 4.722 1.00 88.19 105 ASN A O 1
ATOM 871 N N . ARG A 1 106 ? 6.504 5.121 5.719 1.00 86.62 106 ARG A N 1
ATOM 872 C CA . ARG A 1 106 ? 5.819 6.243 6.375 1.00 86.62 106 ARG A CA 1
ATOM 873 C C . ARG A 1 106 ? 5.027 7.137 5.412 1.00 86.62 106 ARG A C 1
ATOM 875 O O . ARG A 1 106 ? 3.934 7.571 5.757 1.00 86.62 106 ARG A O 1
ATOM 882 N N . GLY A 1 107 ? 5.509 7.353 4.187 1.00 89.38 107 GLY A N 1
ATOM 883 C CA . GLY A 1 107 ? 4.772 8.139 3.192 1.00 89.38 107 GLY A CA 1
ATOM 884 C C . GLY A 1 107 ? 3.424 7.508 2.829 1.00 89.38 107 GLY A C 1
ATOM 885 O O . GLY A 1 107 ? 2.446 8.219 2.595 1.00 89.38 107 GLY A O 1
ATOM 886 N N . ASN A 1 108 ? 3.337 6.174 2.852 1.00 94.94 108 ASN A N 1
ATOM 887 C CA . ASN A 1 108 ? 2.075 5.462 2.659 1.00 94.94 108 ASN A CA 1
ATOM 888 C C . ASN A 1 108 ? 1.138 5.672 3.855 1.00 94.94 108 ASN A C 1
ATOM 890 O O . ASN A 1 108 ? -0.051 5.922 3.674 1.00 94.94 108 ASN A O 1
ATOM 894 N N . ILE A 1 109 ? 1.668 5.634 5.079 1.00 95.06 109 ILE A N 1
ATOM 895 C CA . ILE A 1 109 ? 0.895 5.932 6.292 1.00 95.06 109 ILE A CA 1
ATOM 896 C C . ILE A 1 109 ? 0.291 7.338 6.228 1.00 95.06 109 ILE A C 1
ATOM 898 O O . ILE A 1 109 ? -0.911 7.506 6.444 1.00 95.06 109 ILE A O 1
ATOM 902 N N . ASP A 1 110 ? 1.094 8.341 5.878 1.00 92.31 110 ASP A N 1
ATOM 903 C CA . ASP A 1 110 ? 0.630 9.726 5.776 1.00 92.31 110 ASP A CA 1
ATOM 904 C C . ASP A 1 110 ? -0.416 9.882 4.658 1.00 92.31 110 ASP A C 1
ATOM 906 O O . ASP A 1 110 ? -1.446 10.534 4.853 1.00 92.31 110 ASP A O 1
ATOM 910 N N . GLY A 1 111 ? -0.216 9.206 3.520 1.00 94.88 111 GLY A N 1
ATOM 911 C CA . GLY A 1 111 ? -1.195 9.138 2.433 1.00 94.88 111 GLY A CA 1
ATOM 912 C C . GLY A 1 111 ? -2.542 8.562 2.881 1.00 94.88 111 GLY A C 1
ATOM 913 O O . GLY A 1 111 ? -3.586 9.151 2.600 1.00 94.88 111 GLY A O 1
ATOM 914 N N . ALA A 1 112 ? -2.538 7.462 3.639 1.00 96.88 112 ALA A N 1
ATOM 915 C CA . ALA A 1 112 ? -3.754 6.863 4.186 1.00 96.88 112 ALA A CA 1
ATOM 916 C C . ALA A 1 112 ? -4.461 7.798 5.184 1.00 96.88 112 ALA A C 1
ATOM 918 O O . ALA A 1 112 ? -5.675 8.014 5.091 1.00 96.88 112 ALA A O 1
ATOM 919 N N . ARG A 1 113 ? -3.707 8.417 6.104 1.00 95.12 113 ARG A N 1
ATOM 920 C CA . ARG A 1 113 ? -4.244 9.391 7.073 1.00 95.12 113 ARG A CA 1
ATOM 921 C C . ARG A 1 113 ? -4.869 10.598 6.375 1.00 95.12 113 ARG A C 1
ATOM 923 O O . ARG A 1 113 ? -5.944 11.036 6.780 1.00 95.12 113 ARG A O 1
ATOM 930 N N . ALA A 1 114 ? -4.258 11.089 5.295 1.00 95.50 114 ALA A N 1
ATOM 931 C CA . ALA A 1 114 ? -4.808 12.176 4.483 1.00 95.50 114 ALA A CA 1
ATOM 932 C C . ALA A 1 114 ? -6.150 11.811 3.816 1.00 95.50 114 ALA A C 1
ATOM 934 O O . ALA A 1 114 ? -6.947 12.700 3.521 1.00 95.50 114 ALA A O 1
ATOM 935 N N . GLN A 1 115 ? -6.429 10.518 3.612 1.00 96.62 115 GLN A N 1
ATOM 936 C CA . GLN A 1 115 ? -7.724 10.007 3.136 1.00 96.62 115 GLN A CA 1
ATOM 937 C C . GLN A 1 115 ? -8.717 9.694 4.273 1.00 96.62 115 GLN A C 1
ATOM 939 O O . GLN A 1 115 ? -9.803 9.170 4.024 1.00 96.62 115 GLN A O 1
ATOM 944 N N . GLY A 1 116 ? -8.375 10.017 5.524 1.00 96.25 116 GLY A N 1
ATOM 945 C CA . GLY A 1 116 ? -9.238 9.823 6.689 1.00 96.25 116 GLY A CA 1
ATOM 946 C C . GLY A 1 116 ? -9.219 8.408 7.269 1.00 96.25 116 GLY A C 1
ATOM 947 O O . GLY A 1 116 ? -10.110 8.070 8.051 1.00 96.25 116 GLY A O 1
ATOM 948 N N . TRP A 1 117 ? -8.244 7.571 6.896 1.00 96.81 117 TRP A N 1
ATOM 949 C CA . TRP A 1 117 ? -8.093 6.238 7.482 1.00 96.81 117 TRP A CA 1
ATOM 950 C C . TRP A 1 117 ? -7.676 6.374 8.948 1.00 96.81 117 TRP A C 1
ATOM 952 O O . TRP A 1 117 ? -6.598 6.881 9.262 1.00 96.81 117 TRP A O 1
ATOM 962 N N . ALA A 1 118 ? -8.563 5.973 9.859 1.00 90.31 118 ALA A N 1
ATOM 963 C CA . ALA A 1 118 ? -8.451 6.354 11.268 1.00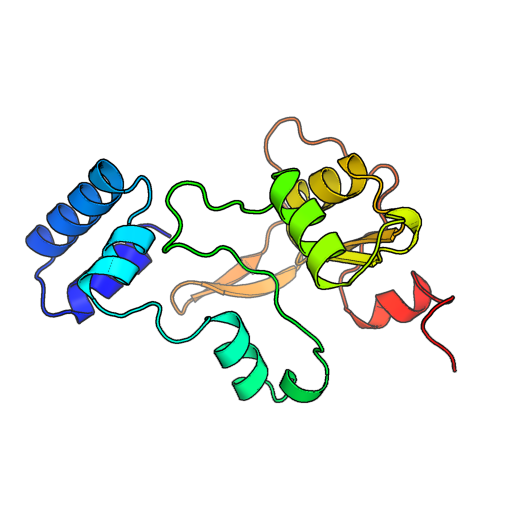 90.31 118 ALA A CA 1
ATOM 964 C C . ALA A 1 118 ? -7.412 5.549 12.061 1.00 90.31 118 ALA A C 1
ATOM 966 O O . ALA A 1 118 ? -6.958 6.017 13.103 1.00 90.31 118 ALA A O 1
ATOM 967 N N . LYS A 1 119 ? -7.064 4.338 11.612 1.00 95.56 119 LYS A N 1
ATOM 968 C CA . LYS A 1 119 ? -6.245 3.387 12.374 1.00 95.56 119 LYS A CA 1
ATOM 969 C C . LYS A 1 119 ? -5.007 2.999 11.574 1.00 95.56 119 LYS A C 1
ATOM 971 O O . LYS A 1 119 ? -4.957 1.925 10.986 1.00 95.56 119 LYS A O 1
ATOM 976 N N . CYS A 1 120 ? -4.027 3.896 11.528 1.00 96.44 120 CYS A N 1
ATOM 977 C CA . CYS A 1 120 ? -2.781 3.670 10.800 1.00 96.44 120 CYS A CA 1
ATOM 978 C C . CYS A 1 120 ? -1.619 3.398 11.764 1.00 96.44 120 CYS A C 1
ATOM 980 O O . CYS A 1 120 ? -1.466 4.119 12.748 1.00 96.44 120 CYS A O 1
ATOM 982 N N . VAL A 1 121 ? -0.811 2.384 11.463 1.00 96.12 121 VAL A N 1
ATOM 983 C CA . VAL A 1 121 ? 0.359 1.962 12.244 1.00 96.12 121 VAL A CA 1
ATOM 984 C C . VAL A 1 121 ? 1.573 1.905 11.328 1.00 96.12 121 VAL A C 1
ATOM 986 O O . VAL A 1 121 ? 1.501 1.324 10.247 1.00 96.12 121 VAL A O 1
ATOM 989 N N . HIS A 1 122 ? 2.695 2.478 11.754 1.00 94.44 122 HIS A N 1
ATOM 990 C CA . HIS A 1 122 ? 3.960 2.349 11.032 1.00 94.44 122 HIS A CA 1
ATOM 991 C C . HIS A 1 122 ? 4.697 1.087 11.494 1.00 94.44 122 HIS A C 1
ATOM 993 O O . HIS A 1 122 ? 4.971 0.924 12.684 1.00 94.44 122 HIS A O 1
ATOM 999 N N . PHE A 1 123 ? 5.014 0.188 10.560 1.00 93.44 123 PHE A N 1
ATOM 1000 C CA . PHE A 1 123 ? 5.870 -0.964 10.833 1.00 93.44 123 PHE A CA 1
ATOM 1001 C C . PHE A 1 123 ? 7.338 -0.547 10.708 1.00 93.44 123 PHE A C 1
ATOM 1003 O O . PHE A 1 123 ? 7.858 -0.328 9.619 1.00 93.44 123 PHE A O 1
ATOM 1010 N N . CYS A 1 124 ? 8.018 -0.402 11.835 1.00 86.94 124 CYS A N 1
ATOM 1011 C CA . CYS A 1 124 ? 9.414 -0.011 11.882 1.00 86.94 124 CYS A CA 1
ATOM 1012 C C . CYS A 1 124 ? 10.308 -1.239 11.710 1.00 86.94 124 CYS A C 1
ATOM 1014 O O . CYS A 1 124 ? 10.475 -2.039 12.628 1.00 86.94 124 CYS A O 1
ATOM 1016 N N . GLU A 1 125 ? 10.953 -1.342 10.551 1.00 80.44 125 GLU A N 1
ATOM 1017 C CA . GLU A 1 125 ? 11.891 -2.430 10.258 1.00 80.44 125 GLU A CA 1
ATOM 1018 C C . GLU A 1 125 ? 13.281 -2.232 10.889 1.00 80.44 125 GLU A C 1
ATOM 1020 O O . GLU A 1 125 ? 14.211 -2.994 10.620 1.00 80.44 125 GLU A O 1
ATOM 1025 N N . LYS A 1 126 ? 13.466 -1.203 11.725 1.00 71.88 126 LYS A N 1
ATOM 1026 C CA . LYS A 1 126 ? 14.767 -0.874 12.314 1.00 71.88 126 LYS A CA 1
ATOM 1027 C C . LYS A 1 126 ? 15.338 -2.072 13.071 1.00 71.88 126 LYS A C 1
ATOM 1029 O O . LYS A 1 126 ? 14.779 -2.517 14.070 1.00 71.88 126 LYS A O 1
ATOM 1034 N N . GLY A 1 127 ? 16.516 -2.521 12.645 1.00 64.06 127 GLY A N 1
ATOM 1035 C CA . GLY A 1 127 ? 17.202 -3.663 13.252 1.00 64.06 127 GLY A CA 1
ATOM 1036 C C . GLY A 1 127 ? 16.778 -5.027 12.700 1.00 64.06 127 GLY A C 1
ATOM 1037 O O . GLY A 1 127 ? 17.294 -6.042 13.170 1.00 64.06 127 GLY A O 1
ATOM 1038 N N . LEU A 1 128 ? 15.878 -5.069 11.710 1.00 67.50 128 LEU A N 1
ATOM 1039 C CA . LEU A 1 128 ? 15.632 -6.268 10.917 1.00 67.50 128 LEU A CA 1
ATOM 1040 C C . LEU A 1 128 ? 16.743 -6.447 9.878 1.00 67.50 128 LEU A C 1
ATOM 1042 O O . LEU A 1 128 ? 17.239 -5.497 9.261 1.00 67.50 128 LEU A O 1
ATOM 1046 N N . GLU A 1 129 ? 17.134 -7.703 9.688 1.00 62.97 129 GLU A N 1
ATOM 1047 C CA . GLU A 1 129 ? 18.041 -8.097 8.621 1.00 62.97 129 GLU A CA 1
ATOM 1048 C C . GLU A 1 129 ? 17.251 -8.256 7.320 1.00 62.97 129 GLU A C 1
ATOM 1050 O O . GLU A 1 129 ? 16.442 -9.173 7.180 1.00 62.97 129 GLU A O 1
ATOM 1055 N N . ALA A 1 130 ? 17.513 -7.388 6.345 1.00 61.78 130 ALA A N 1
ATOM 1056 C CA . ALA A 1 130 ? 17.004 -7.559 4.993 1.00 61.78 130 ALA A CA 1
ATOM 1057 C C . ALA A 1 130 ? 18.035 -8.226 4.088 1.00 61.78 130 ALA A C 1
ATOM 1059 O O . ALA A 1 130 ? 19.237 -7.945 4.125 1.00 61.78 130 ALA A O 1
ATOM 1060 N N . MET A 1 131 ? 17.530 -9.087 3.208 1.00 50.91 131 MET A N 1
ATOM 1061 C CA . MET A 1 131 ? 18.281 -9.655 2.096 1.00 50.91 131 MET A CA 1
ATOM 1062 C C . MET A 1 131 ? 18.086 -8.777 0.861 1.00 50.91 131 MET A C 1
ATOM 1064 O O . MET A 1 131 ? 17.091 -8.899 0.145 1.00 50.91 131 MET A O 1
ATOM 1068 N N . GLU A 1 132 ? 19.060 -7.915 0.573 1.00 53.00 132 GLU A N 1
ATOM 1069 C CA . GLU A 1 132 ? 19.062 -7.094 -0.638 1.00 53.00 132 GLU A CA 1
ATOM 1070 C C . GLU A 1 132 ? 20.222 -7.523 -1.549 1.00 53.00 132 GLU A C 1
ATOM 1072 O O . GLU A 1 132 ? 21.394 -7.408 -1.192 1.00 53.00 132 GLU A O 1
ATOM 1077 N N . GLY A 1 133 ? 19.908 -8.083 -2.724 1.00 52.09 133 GLY A N 1
ATOM 1078 C CA . GLY A 1 133 ? 20.931 -8.538 -3.680 1.00 52.09 133 GLY A CA 1
ATOM 1079 C C . GLY A 1 133 ? 21.809 -9.694 -3.172 1.00 52.09 133 GLY A C 1
ATOM 1080 O O . GLY A 1 133 ? 22.986 -9.765 -3.509 1.00 52.09 133 GLY A O 1
ATOM 1081 N N . GLY A 1 134 ? 21.268 -10.574 -2.319 1.00 52.22 134 GLY A N 1
ATOM 1082 C CA . GLY A 1 134 ? 22.013 -11.707 -1.749 1.00 52.22 134 GLY A CA 1
ATOM 1083 C C . GLY A 1 134 ? 23.013 -11.327 -0.651 1.00 52.22 134 GLY A C 1
ATOM 1084 O O . GLY A 1 134 ? 23.845 -12.150 -0.277 1.00 52.22 134 GLY A O 1
ATOM 1085 N N . ARG A 1 135 ? 22.951 -10.092 -0.135 1.00 44.78 135 ARG A N 1
ATOM 1086 C CA . ARG A 1 135 ? 23.744 -9.627 1.009 1.00 44.78 135 ARG A CA 1
ATOM 1087 C C . ARG A 1 135 ? 22.818 -9.210 2.145 1.00 44.78 135 ARG A C 1
ATOM 1089 O O . ARG A 1 135 ? 21.828 -8.518 1.909 1.00 44.78 135 ARG A O 1
ATOM 1096 N N . THR A 1 136 ? 23.171 -9.605 3.365 1.00 57.84 136 THR A N 1
ATOM 1097 C CA . THR A 1 136 ? 22.500 -9.141 4.580 1.00 57.84 136 THR A CA 1
ATOM 1098 C C . THR A 1 136 ? 22.823 -7.668 4.800 1.00 57.84 136 THR A C 1
ATOM 1100 O O . THR A 1 136 ? 23.996 -7.293 4.883 1.00 57.84 136 THR A O 1
ATOM 1103 N N . LYS A 1 137 ? 21.792 -6.832 4.898 1.00 52.81 137 LYS A N 1
ATOM 1104 C CA . LYS A 1 137 ? 21.896 -5.441 5.338 1.00 52.81 137 LYS A CA 1
ATOM 1105 C C . LYS A 1 137 ? 20.991 -5.222 6.544 1.00 52.81 137 LYS A C 1
ATOM 1107 O O . LYS A 1 137 ? 19.900 -5.778 6.617 1.00 52.81 137 LYS A O 1
ATOM 1112 N N . GLN A 1 138 ? 21.461 -4.397 7.471 1.00 59.00 138 GLN A N 1
ATOM 1113 C CA . GLN A 1 138 ? 20.625 -3.826 8.521 1.00 59.00 138 GLN A CA 1
ATOM 1114 C C . GLN A 1 138 ? 19.780 -2.723 7.889 1.00 59.00 138 GLN A C 1
ATOM 1116 O O . GLN A 1 138 ? 20.340 -1.855 7.216 1.00 59.00 138 GLN A O 1
ATOM 1121 N N . ILE A 1 139 ? 18.462 -2.774 8.070 1.00 59.28 139 ILE A N 1
ATOM 1122 C CA . ILE A 1 139 ? 17.583 -1.706 7.596 1.00 59.28 139 ILE A CA 1
ATOM 1123 C C . ILE A 1 139 ? 17.721 -0.516 8.552 1.00 59.28 139 ILE A C 1
ATOM 1125 O O . ILE A 1 139 ? 17.473 -0.633 9.759 1.00 59.28 139 ILE A O 1
ATOM 1129 N N . ASP A 1 140 ? 18.176 0.619 8.018 1.00 56.62 140 ASP A N 1
ATOM 1130 C CA . ASP A 1 140 ? 18.095 1.905 8.701 1.00 56.62 140 ASP A CA 1
ATOM 1131 C C . ASP A 1 140 ? 16.704 2.527 8.504 1.00 56.62 140 ASP A C 1
ATOM 1133 O O . ASP A 1 140 ? 15.924 2.115 7.653 1.00 56.62 140 ASP A O 1
ATOM 1137 N N . ASN A 1 141 ? 16.360 3.482 9.366 1.00 58.97 141 ASN A N 1
ATOM 1138 C CA . ASN A 1 141 ? 15.062 4.159 9.337 1.00 58.97 141 ASN A CA 1
ATOM 1139 C C . ASN A 1 141 ? 15.245 5.625 8.906 1.00 58.97 141 ASN A C 1
ATOM 1141 O O . ASN A 1 141 ? 14.611 6.526 9.460 1.00 58.97 141 ASN A O 1
ATOM 1145 N N . GLU A 1 142 ? 16.209 5.891 8.012 1.00 55.59 142 GLU A N 1
ATOM 1146 C CA . GLU A 1 142 ? 16.523 7.253 7.578 1.00 55.59 142 GLU A CA 1
ATOM 1147 C C . GLU A 1 142 ? 15.365 7.824 6.749 1.00 55.59 142 GLU A C 1
ATOM 1149 O O . GLU A 1 142 ? 15.003 7.323 5.684 1.00 55.59 142 GLU A O 1
ATOM 1154 N N . ARG A 1 143 ? 14.744 8.888 7.266 1.00 56.81 143 ARG A N 1
ATOM 1155 C CA . ARG A 1 143 ? 13.600 9.540 6.624 1.00 56.81 143 ARG A CA 1
ATOM 1156 C C . ARG A 1 143 ? 14.045 10.490 5.517 1.00 56.81 143 ARG A C 1
ATOM 1158 O O . ARG A 1 143 ? 15.116 11.094 5.581 1.00 56.81 143 ARG A O 1
ATOM 1165 N N . ALA A 1 144 ? 13.163 10.698 4.538 1.00 54.94 144 ALA A N 1
ATOM 1166 C CA . ALA A 1 144 ? 13.331 11.772 3.569 1.00 54.94 144 ALA A CA 1
ATOM 1167 C C . ALA A 1 144 ? 13.447 13.133 4.296 1.00 54.94 144 ALA A C 1
ATOM 1169 O O . ALA A 1 144 ? 12.707 13.377 5.256 1.00 54.94 144 ALA A O 1
ATOM 1170 N N . PRO A 1 145 ? 14.341 14.038 3.856 1.00 42.62 145 PRO A N 1
ATOM 1171 C CA . PRO A 1 145 ? 14.496 15.349 4.476 1.00 42.62 145 PRO A CA 1
ATOM 1172 C C . PRO A 1 145 ? 13.168 16.120 4.491 1.00 42.62 145 PRO A C 1
ATOM 1174 O O . PRO A 1 145 ? 12.598 16.389 3.435 1.00 42.62 145 PRO A O 1
ATOM 1177 N N . GLY A 1 146 ? 12.691 16.491 5.683 1.00 52.88 146 GLY A N 1
ATOM 1178 C CA . GLY A 1 146 ? 11.451 17.256 5.866 1.00 52.88 146 GLY A CA 1
ATOM 1179 C C . GLY A 1 146 ? 10.187 16.433 6.141 1.00 52.88 146 GLY A C 1
ATOM 1180 O O . GLY A 1 146 ? 9.113 17.024 6.204 1.00 52.88 146 GLY A O 1
ATOM 1181 N N . ALA A 1 147 ? 10.289 15.111 6.319 1.00 55.72 147 ALA A N 1
ATOM 1182 C CA . ALA A 1 147 ? 9.178 14.309 6.835 1.00 55.72 147 ALA A CA 1
ATOM 1183 C C . ALA A 1 147 ? 8.868 14.686 8.298 1.00 55.72 147 ALA A C 1
ATOM 1185 O O . ALA A 1 147 ? 9.791 14.795 9.109 1.00 55.72 147 ALA A O 1
ATOM 1186 N N . GLU A 1 148 ? 7.587 14.887 8.627 1.00 55.47 148 GLU A N 1
ATOM 1187 C CA . GLU A 1 148 ? 7.138 15.100 10.009 1.00 55.47 148 GLU A CA 1
ATOM 1188 C C . GLU A 1 148 ? 7.502 13.889 10.887 1.00 55.47 148 GLU A C 1
ATOM 1190 O O . GLU A 1 148 ? 7.618 12.757 10.400 1.00 55.47 148 GLU A O 1
ATOM 1195 N N . ASP A 1 149 ? 7.705 14.116 12.188 1.00 58.94 149 ASP A N 1
ATOM 1196 C CA . ASP A 1 149 ? 8.013 13.037 13.128 1.00 58.94 149 ASP A CA 1
ATOM 1197 C C . ASP A 1 149 ? 6.875 11.999 13.224 1.00 58.94 149 ASP A C 1
ATOM 1199 O O . ASP A 1 149 ? 5.816 12.166 12.616 1.00 58.94 149 ASP A O 1
ATOM 1203 N N . ASP A 1 150 ? 7.052 10.881 13.945 1.00 59.75 150 ASP A N 1
ATOM 1204 C CA . ASP A 1 150 ? 5.963 9.902 14.219 1.00 59.75 150 ASP A CA 1
ATOM 1205 C C . ASP A 1 150 ? 4.835 10.485 15.093 1.00 59.75 150 ASP A C 1
ATOM 1207 O O . ASP A 1 150 ? 4.086 9.750 15.733 1.00 59.75 150 ASP A O 1
ATOM 1211 N N . ASP A 1 151 ? 4.682 11.810 15.118 1.00 66.12 151 ASP A N 1
ATOM 1212 C CA . ASP A 1 151 ? 3.705 12.523 15.919 1.00 66.12 151 ASP A CA 1
ATOM 1213 C C . ASP A 1 151 ? 2.284 12.021 15.605 1.00 66.12 151 ASP A C 1
ATOM 1215 O O . ASP A 1 151 ? 1.659 12.291 14.570 1.00 66.12 151 ASP A O 1
ATOM 1219 N N . GLY A 1 152 ? 1.772 11.228 16.547 1.00 76.75 152 GLY A N 1
ATOM 1220 C CA . GLY A 1 152 ? 0.424 10.674 16.540 1.00 76.75 152 GLY A CA 1
ATOM 1221 C C . GLY A 1 152 ? 0.214 9.414 15.695 1.00 76.75 152 GLY A C 1
ATOM 1222 O O . GLY A 1 152 ? -0.945 9.089 15.444 1.00 76.75 152 GLY A O 1
ATOM 1223 N N . VAL A 1 153 ? 1.271 8.721 15.253 1.00 88.50 153 VAL A N 1
ATOM 1224 C CA . VAL A 1 153 ? 1.174 7.377 14.647 1.00 88.50 153 VAL A CA 1
ATOM 1225 C C . VAL A 1 153 ? 1.769 6.350 15.604 1.00 88.50 153 VAL A C 1
ATOM 1227 O O . VAL A 1 153 ? 2.897 6.509 16.060 1.00 88.50 153 VAL A O 1
ATOM 1230 N N . ASP A 1 154 ? 1.031 5.277 15.886 1.00 92.56 154 ASP A N 1
ATOM 1231 C CA . ASP A 1 154 ? 1.585 4.141 16.621 1.00 92.56 154 ASP A CA 1
ATOM 1232 C C . ASP A 1 154 ? 2.650 3.434 15.768 1.00 92.56 154 ASP A C 1
ATOM 1234 O O . ASP A 1 154 ? 2.431 3.141 14.589 1.00 92.56 154 ASP A O 1
ATOM 1238 N N . VAL A 1 155 ? 3.801 3.144 16.368 1.00 92.00 155 VAL A N 1
ATOM 1239 C CA . VAL A 1 155 ? 4.920 2.457 15.714 1.00 92.00 155 VAL A CA 1
ATOM 1240 C C . VAL A 1 155 ? 5.089 1.086 16.347 1.00 92.00 155 VAL A C 1
ATOM 1242 O O . VAL A 1 155 ? 5.144 0.980 17.573 1.00 92.00 155 VAL A O 1
ATOM 1245 N N . VAL A 1 156 ? 5.203 0.053 15.515 1.00 92.75 156 VAL A N 1
ATOM 1246 C CA . VAL A 1 156 ? 5.455 -1.324 15.958 1.00 92.75 156 VAL A CA 1
ATOM 1247 C C . VAL A 1 156 ? 6.689 -1.897 15.283 1.00 92.75 156 VAL A C 1
ATOM 1249 O O . VAL A 1 156 ? 6.997 -1.531 14.152 1.00 92.75 156 VAL A O 1
ATOM 1252 N N . THR A 1 157 ? 7.386 -2.811 15.952 1.00 91.06 157 THR A N 1
ATOM 1253 C CA . THR A 1 157 ? 8.543 -3.529 15.368 1.00 91.06 157 THR A CA 1
ATOM 1254 C C . THR A 1 157 ? 8.256 -4.999 15.070 1.00 91.06 157 THR A C 1
ATOM 1256 O O . THR A 1 157 ? 9.014 -5.665 14.368 1.00 91.06 157 THR A O 1
ATOM 1259 N N . THR A 1 158 ? 7.140 -5.510 15.589 1.00 91.25 158 THR A N 1
ATOM 1260 C CA . THR A 1 158 ? 6.645 -6.869 15.358 1.00 91.25 158 THR A CA 1
ATOM 1261 C C . THR A 1 158 ? 5.144 -6.834 15.078 1.00 91.25 158 THR A C 1
ATOM 1263 O O . THR A 1 158 ? 4.439 -5.923 15.516 1.00 91.25 158 THR A O 1
ATOM 1266 N N . LEU A 1 159 ? 4.622 -7.817 14.337 1.00 92.69 159 LEU A N 1
ATOM 1267 C CA . LEU A 1 159 ? 3.184 -7.875 14.040 1.00 92.69 159 LEU A CA 1
ATOM 1268 C C . LEU A 1 159 ? 2.363 -8.260 15.282 1.00 92.69 159 LEU A C 1
ATOM 1270 O O . LEU A 1 159 ? 1.184 -7.926 15.373 1.00 92.69 159 LEU A O 1
ATOM 1274 N N . GLU A 1 160 ? 2.972 -8.916 16.269 1.00 94.44 160 GLU A N 1
ATOM 1275 C CA . GLU A 1 160 ? 2.357 -9.277 17.545 1.00 94.44 160 GLU A CA 1
ATOM 1276 C C . GLU A 1 160 ? 1.936 -8.048 18.358 1.00 94.44 160 GLU A C 1
ATOM 1278 O O . GLU A 1 160 ? 0.896 -8.077 19.022 1.00 94.44 160 GLU A O 1
ATOM 1283 N N . GLU A 1 161 ? 2.692 -6.950 18.269 1.00 95.19 161 GLU A N 1
ATOM 1284 C CA . GLU A 1 161 ? 2.370 -5.678 18.925 1.00 95.19 161 GLU A CA 1
ATOM 1285 C C . GLU A 1 161 ? 1.024 -5.098 18.452 1.00 95.19 161 GLU A C 1
ATOM 1287 O O . GLU A 1 161 ? 0.357 -4.399 19.220 1.00 95.19 161 GLU A O 1
ATOM 1292 N N . LEU A 1 162 ? 0.535 -5.466 17.258 1.00 95.62 162 LEU A N 1
ATOM 1293 C CA . LEU A 1 162 ? -0.799 -5.069 16.788 1.00 95.62 162 LEU A CA 1
ATOM 1294 C C . LEU A 1 162 ? -1.925 -5.558 17.699 1.00 95.62 162 LEU A C 1
ATOM 1296 O O . LEU A 1 162 ? -2.961 -4.905 17.789 1.00 95.62 162 LEU A O 1
ATOM 1300 N N . ARG A 1 163 ? -1.727 -6.653 18.440 1.00 95.38 163 ARG A N 1
ATOM 1301 C CA . ARG A 1 163 ? -2.701 -7.121 19.443 1.00 95.38 163 ARG A CA 1
ATOM 1302 C C . ARG A 1 163 ? -2.858 -6.139 20.599 1.00 95.38 163 ARG A C 1
ATOM 1304 O O . ARG A 1 163 ? -3.896 -6.121 21.253 1.00 95.38 163 ARG A O 1
ATOM 1311 N N . VAL A 1 164 ? -1.833 -5.329 20.856 1.00 94.44 164 VAL A N 1
ATOM 1312 C CA . VAL A 1 164 ? -1.810 -4.312 21.911 1.00 94.44 164 VAL A CA 1
ATOM 1313 C C . VAL A 1 164 ? -2.293 -2.962 21.389 1.00 94.44 164 VAL A C 1
ATOM 1315 O O . VAL A 1 164 ? -2.946 -2.246 22.149 1.00 94.44 164 VAL A O 1
ATOM 1318 N N . VAL A 1 165 ? -1.986 -2.629 20.131 1.00 94.69 165 VAL A N 1
ATOM 1319 C CA . VAL A 1 165 ? -2.376 -1.362 19.487 1.00 94.69 165 VAL A CA 1
ATOM 1320 C C . VAL A 1 165 ? -3.831 -1.398 18.999 1.00 94.69 165 VAL A C 1
ATOM 1322 O O . VAL A 1 165 ? -4.565 -0.434 19.192 1.00 94.69 165 VAL A O 1
ATOM 1325 N N . TRP A 1 166 ? -4.288 -2.523 18.442 1.00 95.31 166 TRP A N 1
ATOM 1326 C CA . TRP A 1 166 ? -5.647 -2.720 17.915 1.00 95.31 166 TRP A CA 1
ATOM 1327 C C . TRP A 1 166 ? -6.458 -3.721 18.751 1.00 95.31 166 TRP A C 1
ATOM 1329 O O . TRP A 1 166 ? -7.074 -4.658 18.233 1.00 95.31 166 TRP A O 1
ATOM 1339 N N . ARG A 1 167 ? -6.460 -3.547 20.077 1.00 94.50 167 ARG A N 1
ATOM 1340 C CA . ARG A 1 167 ? -7.142 -4.458 21.026 1.00 94.50 167 ARG A CA 1
ATOM 1341 C C . ARG A 1 167 ? -8.617 -4.675 20.699 1.00 94.50 167 ARG A C 1
ATOM 1343 O O . ARG A 1 167 ? -9.183 -5.705 21.035 1.00 94.50 167 ARG A O 1
ATOM 1350 N N . GLU A 1 168 ? -9.254 -3.700 20.065 1.00 93.56 168 GLU A N 1
ATOM 1351 C CA . GLU A 1 168 ? -10.664 -3.747 19.702 1.00 93.56 168 GLU A CA 1
ATOM 1352 C C . GLU A 1 168 ? -10.999 -4.801 18.634 1.00 93.56 168 GLU A C 1
ATOM 1354 O O . GLU A 1 168 ? -12.143 -5.259 18.591 1.00 93.56 168 GLU A O 1
ATOM 1359 N N . ILE A 1 169 ? -10.034 -5.208 17.797 1.00 93.44 169 ILE A N 1
ATOM 1360 C CA . ILE A 1 169 ? -10.244 -6.236 16.760 1.00 93.44 169 ILE A CA 1
ATOM 1361 C C . ILE A 1 169 ? -9.602 -7.584 17.106 1.00 93.44 169 ILE A C 1
ATOM 1363 O O . ILE A 1 169 ? -10.058 -8.615 16.614 1.00 93.44 169 ILE A O 1
ATOM 1367 N N . PHE A 1 170 ? -8.602 -7.607 17.989 1.00 91.69 170 PHE A N 1
ATOM 1368 C CA . PHE A 1 170 ? -8.006 -8.843 18.494 1.00 91.69 170 PHE A CA 1
ATOM 1369 C C . PHE A 1 170 ? -8.723 -9.297 19.770 1.00 91.69 170 PHE A C 1
ATOM 1371 O O . PHE A 1 170 ? -8.414 -8.841 20.866 1.00 91.69 170 PHE A O 1
ATOM 1378 N N . LYS A 1 171 ? -9.695 -10.205 19.623 1.00 80.12 171 LYS A N 1
ATOM 1379 C CA . LYS A 1 171 ? -10.366 -10.849 20.764 1.00 80.12 171 LYS A CA 1
ATOM 1380 C C . LYS A 1 171 ? -9.494 -11.972 21.335 1.00 80.12 171 LYS A C 1
ATOM 1382 O O . LYS A 1 171 ? -8.835 -12.675 20.568 1.00 80.12 171 LYS A O 1
ATOM 1387 N N . GLU A 1 172 ? -9.503 -12.097 22.662 1.00 65.50 172 GLU A N 1
ATOM 1388 C CA . GLU A 1 172 ? -8.907 -13.220 23.408 1.00 65.50 172 GLU A CA 1
ATOM 1389 C C . GLU A 1 172 ? -9.641 -14.543 23.157 1.00 65.50 172 GLU A C 1
ATOM 1391 O O . GLU A 1 172 ? -10.884 -14.513 22.976 1.00 65.50 172 GLU A O 1
#

Secondary structure (DSSP, 8-state):
-HHHHHHHHHHTT--HHHHHHHHHHHHHHHSSHHHHHHHHH-TTSS-HHHHHHHHHT-GGG-S------TTSTT---TTSHHHHHHHHHHTT---GGG-EEEES-HHHHHHHHHTT-SEEEEE--TT-EEEETTEEEEPP-PPPTTPPPSTT-EEESSGGGHHHHSTTT---

Foldseek 3Di:
DLVVQLVVLVVVVDDSVRSVVLQVVCCVVQVHSVLVCCVPPVPPPDPVVCVVCVVVVNNVVDPDDQDFDSPDSPTDDPLDLVSVVVVCVVVVHPQLCPDAEEDQDVSNQVSSVVNVNNHYAHADCQQPFDQDPNDTDGDDPDDDPPDDDCVPHHYDPDPVCCCVSVVVPDDD

InterPro domains:
  IPR006439 HAD hydrolase, subfamily IA [TIGR01509] (58-120)
  IPR023214 HAD superfamily [G3DSA:3.40.50.1000] (33-170)
  IPR036412 HAD-like superfamily [SSF56784] (44-124)
  IPR052791 SSM1 domain-containing protein [PTHR47438] (46-171)

Organism: NCBI:txid117069

Sequence (172 aa):
MGERIHEYFVTLGLDHEEASELHLRYYTQYGLALRGLTRHHDIGNVIHAERVLRILQLDDLIDGLVYCDYELKDFSCKPEPDFYQQAMKRANLSDPSKCYFIDDNRGNIDGARAQGWAKCVHFCEKGLEAMEGGRTKQIDNERAPGAEDDDGVDVVTTLEELRVVWREIFKE